Protein AF-A0A8T3P2F6-F1 (afdb_monomer)

Foldseek 3Di:
DDQPDWDWDQDPQKTFIWGDDPVDIGTPDIGRNPDDPVPDDDDPVNPD

Structure (mmCIF, N/CA/C/O backbone):
data_AF-A0A8T3P2F6-F1
#
_entry.id   AF-A0A8T3P2F6-F1
#
loop_
_atom_site.group_PDB
_atom_site.id
_atom_site.type_symbol
_atom_site.label_atom_id
_atom_site.label_alt_id
_atom_site.label_comp_id
_atom_site.label_asym_id
_atom_site.label_entity_id
_atom_site.label_seq_id
_atom_site.pdbx_PDB_ins_code
_atom_site.Cartn_x
_atom_site.Cartn_y
_atom_site.Cartn_z
_atom_site.occupancy
_atom_site.B_iso_or_equiv
_atom_site.auth_seq_id
_atom_site.auth_comp_id
_atom_site.auth_asym_id
_atom_site.auth_atom_id
_atom_site.pdbx_PDB_model_num
ATOM 1 N N . ALA A 1 1 ? -15.232 10.126 -2.208 1.00 61.16 1 ALA A N 1
ATOM 2 C CA . ALA A 1 1 ? -14.725 8.741 -2.304 1.00 61.16 1 ALA A CA 1
ATOM 3 C C . ALA A 1 1 ? -15.807 7.778 -1.837 1.00 61.16 1 ALA A C 1
ATOM 5 O O . ALA A 1 1 ? -16.218 7.839 -0.676 1.00 61.16 1 ALA A O 1
ATOM 6 N N . ARG A 1 2 ? -16.301 6.938 -2.745 1.00 66.06 2 ARG A N 1
ATOM 7 C CA . ARG A 1 2 ? -17.336 5.931 -2.485 1.00 66.06 2 ARG A CA 1
ATOM 8 C C . ARG A 1 2 ? -16.792 4.868 -1.526 1.00 66.06 2 ARG A C 1
ATOM 10 O O . ARG A 1 2 ? -15.591 4.598 -1.465 1.00 66.06 2 ARG A O 1
ATOM 17 N N . ARG A 1 3 ? -17.672 4.254 -0.735 1.00 66.94 3 ARG A N 1
ATOM 18 C CA . ARG A 1 3 ? -17.295 3.150 0.159 1.00 66.94 3 ARG A CA 1
ATOM 19 C C . ARG A 1 3 ? -1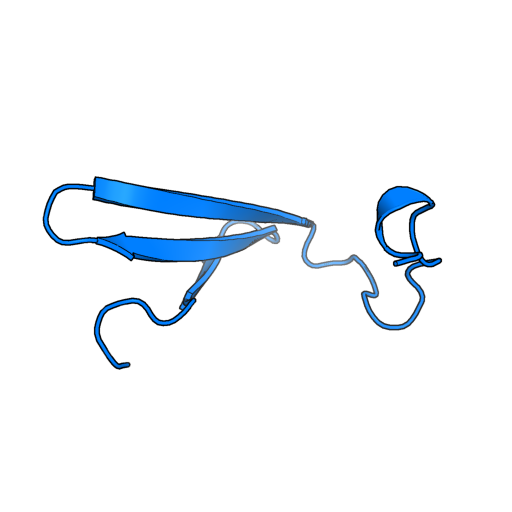6.783 1.976 -0.694 1.00 66.94 3 ARG A C 1
ATOM 21 O O . ARG A 1 3 ? -17.442 1.595 -1.655 1.00 66.94 3 ARG A O 1
ATOM 28 N N . GLY A 1 4 ? -15.612 1.432 -0.360 1.00 74.50 4 GLY A N 1
ATOM 29 C CA . GLY A 1 4 ? -14.969 0.351 -1.120 1.00 74.50 4 GLY A CA 1
ATOM 30 C C . GLY A 1 4 ? -14.009 0.785 -2.238 1.00 74.50 4 GLY A C 1
ATOM 31 O O . GLY A 1 4 ? -13.288 -0.075 -2.744 1.00 74.50 4 GLY A O 1
ATOM 32 N N . GLU A 1 5 ? -13.936 2.076 -2.579 1.00 90.88 5 GLU A N 1
ATOM 33 C CA . GLU A 1 5 ? -12.915 2.593 -3.502 1.00 90.88 5 GLU A CA 1
ATOM 34 C C . GLU A 1 5 ? -11.520 2.566 -2.868 1.00 90.88 5 GLU A C 1
ATOM 36 O O . GLU A 1 5 ? -11.359 2.771 -1.657 1.00 90.88 5 GLU A O 1
ATOM 41 N N . ALA A 1 6 ? -10.512 2.311 -3.707 1.00 93.50 6 ALA A N 1
ATOM 42 C CA . ALA A 1 6 ? -9.117 2.438 -3.319 1.00 93.50 6 ALA A CA 1
ATOM 43 C C . ALA A 1 6 ? -8.777 3.912 -3.045 1.00 93.50 6 ALA A C 1
ATOM 45 O O . ALA A 1 6 ? -9.259 4.822 -3.717 1.00 93.50 6 ALA A O 1
ATOM 46 N N . ARG A 1 7 ? -7.952 4.128 -2.029 1.00 95.00 7 ARG A N 1
ATOM 47 C CA . ARG A 1 7 ? -7.466 5.416 -1.545 1.00 95.00 7 ARG A CA 1
ATOM 48 C C . ARG A 1 7 ? -5.955 5.364 -1.467 1.00 95.00 7 ARG A C 1
ATOM 50 O O . ARG A 1 7 ? -5.376 4.296 -1.278 1.00 95.00 7 ARG A O 1
ATOM 57 N N . GLU A 1 8 ? -5.343 6.530 -1.559 1.00 95.12 8 GLU A N 1
ATOM 58 C CA . GLU A 1 8 ? -3.906 6.697 -1.434 1.00 95.12 8 GLU A CA 1
ATOM 59 C C . GLU A 1 8 ? -3.575 7.537 -0.198 1.00 95.12 8 GLU A C 1
ATOM 61 O O . GLU A 1 8 ? -4.225 8.548 0.068 1.00 95.12 8 GLU A O 1
ATOM 66 N N . LEU A 1 9 ? -2.565 7.103 0.555 1.00 95.62 9 LEU A N 1
ATOM 67 C CA . LEU A 1 9 ? -1.917 7.873 1.610 1.00 95.62 9 LEU A CA 1
ATOM 68 C C . LEU A 1 9 ? -0.436 8.031 1.259 1.00 95.62 9 LEU A C 1
ATOM 70 O O . LEU A 1 9 ? 0.267 7.034 1.094 1.00 95.62 9 LEU A O 1
ATOM 74 N N . VAL A 1 10 ? 0.036 9.274 1.177 1.00 95.25 10 VAL A N 1
ATOM 75 C CA . VAL A 1 10 ? 1.460 9.583 1.007 1.00 95.25 10 VAL A CA 1
ATOM 76 C C . VAL A 1 10 ? 2.075 9.815 2.384 1.00 95.25 10 VAL A C 1
ATOM 78 O O . VAL A 1 10 ? 1.649 10.712 3.107 1.00 95.25 10 VAL A O 1
ATOM 81 N N . PHE A 1 11 ? 3.059 9.001 2.762 1.00 96.44 11 PHE A N 1
ATOM 82 C CA . PHE A 1 11 ? 3.703 9.071 4.075 1.00 96.44 11 PHE A CA 1
ATOM 83 C C . PHE A 1 11 ? 5.183 8.700 3.981 1.00 96.44 11 PHE A C 1
ATOM 85 O O . PHE A 1 11 ? 5.520 7.651 3.441 1.00 96.44 11 PHE A O 1
ATOM 92 N N . GLN A 1 12 ? 6.066 9.567 4.490 1.00 96.00 12 GLN A N 1
ATOM 93 C CA . GLN A 1 12 ? 7.529 9.380 4.489 1.00 96.00 12 GLN A CA 1
ATOM 94 C C . GLN A 1 12 ? 8.114 8.936 3.134 1.00 96.00 12 GLN A C 1
ATOM 96 O O . GLN A 1 12 ? 8.972 8.062 3.061 1.00 96.00 12 GLN A O 1
ATOM 101 N N . GLY A 1 13 ? 7.624 9.512 2.033 1.00 92.81 13 GLY A N 1
ATOM 102 C CA . GLY A 1 13 ? 8.091 9.155 0.692 1.00 92.81 13 GLY A CA 1
ATOM 103 C C . GLY A 1 13 ? 7.570 7.813 0.172 1.00 92.81 13 GLY A C 1
ATOM 104 O O . GLY A 1 13 ? 8.032 7.366 -0.869 1.00 92.81 13 GLY A O 1
ATOM 105 N N . TYR A 1 14 ? 6.598 7.187 0.837 1.00 96.19 14 TYR A N 1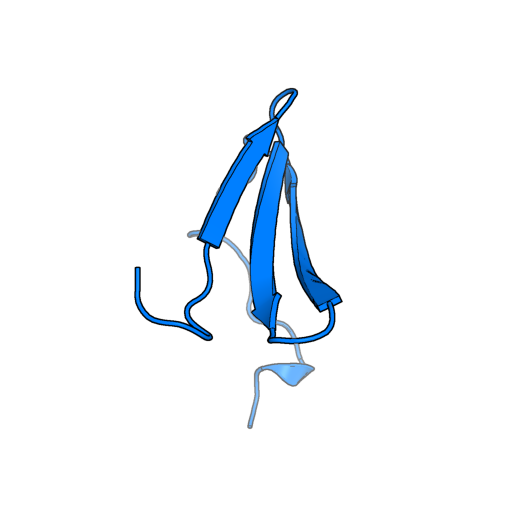
ATOM 106 C CA . TYR A 1 14 ? 5.869 6.015 0.354 1.00 96.19 14 TYR A CA 1
ATOM 107 C C . TYR A 1 14 ? 4.431 6.369 -0.022 1.00 96.19 14 TYR A C 1
ATOM 109 O O . TYR A 1 14 ? 3.838 7.303 0.515 1.00 96.19 14 TYR A O 1
ATOM 117 N N . ARG A 1 15 ? 3.862 5.577 -0.931 1.00 95.06 15 ARG A N 1
ATOM 118 C CA . ARG A 1 15 ? 2.454 5.597 -1.336 1.00 95.06 15 ARG A CA 1
ATOM 119 C C . ARG A 1 15 ? 1.801 4.325 -0.808 1.00 95.06 15 ARG A C 1
ATOM 121 O O . ARG A 1 15 ? 2.155 3.222 -1.226 1.00 95.06 15 ARG A O 1
ATOM 128 N N . ILE A 1 16 ? 0.870 4.468 0.124 1.00 96.50 16 ILE A N 1
ATOM 129 C CA . ILE A 1 16 ? 0.106 3.363 0.703 1.00 96.50 16 ILE A CA 1
ATOM 130 C C . ILE A 1 16 ? -1.264 3.361 0.037 1.00 96.50 16 ILE A C 1
ATOM 132 O O . ILE A 1 16 ? -2.055 4.287 0.221 1.00 96.50 16 ILE A O 1
ATOM 136 N N . ILE A 1 17 ? -1.549 2.317 -0.736 1.00 96.19 17 ILE A N 1
ATOM 137 C CA . ILE A 1 17 ? -2.854 2.129 -1.366 1.00 96.19 17 ILE A CA 1
ATOM 138 C C . ILE A 1 17 ? -3.694 1.247 -0.451 1.00 96.19 17 ILE A C 1
ATOM 140 O O . ILE A 1 17 ? -3.311 0.119 -0.136 1.00 96.19 17 ILE A O 1
ATOM 144 N N . TYR A 1 18 ? -4.845 1.747 -0.021 1.00 96.94 18 TYR A N 1
ATOM 145 C CA . TYR A 1 18 ? -5.719 1.066 0.930 1.00 96.94 18 TYR A CA 1
ATOM 146 C C . TYR A 1 18 ? -7.190 1.259 0.569 1.00 96.94 18 TYR A C 1
ATOM 148 O O . TYR A 1 18 ? -7.543 2.096 -0.254 1.00 96.94 18 TYR A O 1
ATOM 156 N N . ARG A 1 19 ? -8.083 0.496 1.194 1.00 96.31 19 ARG A N 1
ATOM 157 C CA . ARG A 1 19 ? -9.528 0.755 1.142 1.00 96.31 19 ARG A CA 1
ATOM 158 C C . ARG A 1 19 ? -10.167 0.526 2.498 1.00 96.31 19 ARG A C 1
ATOM 160 O O . ARG A 1 19 ? -9.755 -0.357 3.250 1.00 96.31 19 ARG A O 1
ATOM 167 N N . VAL A 1 20 ? -11.208 1.300 2.779 1.00 95.50 20 VAL A N 1
ATOM 168 C CA . VAL A 1 20 ? -11.996 1.177 4.008 1.00 95.50 20 VAL A CA 1
ATOM 169 C C . VAL A 1 20 ? -13.179 0.244 3.754 1.00 95.50 20 VAL A C 1
ATOM 171 O O . VAL A 1 20 ? -13.958 0.448 2.816 1.00 95.50 20 VAL A O 1
ATOM 174 N N . ARG A 1 21 ? -13.300 -0.789 4.587 1.00 93.38 21 ARG A N 1
ATOM 175 C CA . ARG A 1 21 ? -14.458 -1.686 4.701 1.00 93.38 21 ARG A CA 1
ATOM 176 C C . ARG A 1 21 ? -15.219 -1.349 5.997 1.00 93.38 21 ARG A C 1
ATOM 178 O O . ARG A 1 21 ? -14.705 -0.568 6.792 1.00 93.38 21 ARG A O 1
ATOM 185 N N . PRO A 1 22 ? -16.443 -1.864 6.207 1.00 93.06 22 PRO A N 1
ATOM 186 C CA . PRO A 1 22 ? -17.216 -1.549 7.412 1.00 93.06 22 PRO A CA 1
ATOM 187 C C . PRO A 1 22 ? -16.505 -1.891 8.731 1.00 93.06 22 PRO A C 1
ATOM 189 O O . PRO A 1 22 ? -16.652 -1.159 9.698 1.00 93.06 22 PRO A O 1
ATOM 192 N N . ASP A 1 23 ? -15.720 -2.966 8.747 1.00 95.94 23 ASP A N 1
ATOM 193 C CA . ASP A 1 23 ? -15.093 -3.571 9.929 1.00 95.94 23 ASP A CA 1
ATOM 194 C C . ASP A 1 23 ? -13.566 -3.406 9.977 1.00 95.94 23 ASP A C 1
ATOM 196 O O . ASP A 1 23 ? -12.939 -3.691 10.993 1.00 95.94 23 ASP A O 1
ATOM 200 N N . ARG A 1 24 ? -12.943 -2.994 8.867 1.00 94.81 24 ARG A N 1
ATOM 201 C CA . ARG A 1 24 ? -11.483 -2.992 8.736 1.00 94.81 24 ARG A CA 1
ATOM 202 C C . ARG A 1 24 ? -10.960 -2.023 7.692 1.00 94.81 24 AR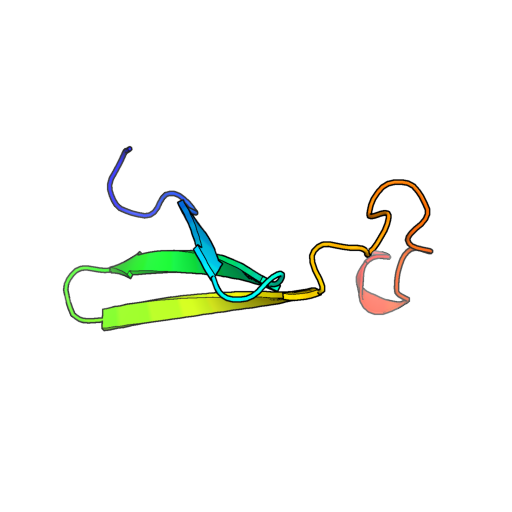G A C 1
ATOM 204 O O . ARG A 1 24 ? -11.644 -1.652 6.735 1.00 94.81 24 ARG A O 1
ATOM 211 N N . VAL A 1 25 ? -9.676 -1.715 7.817 1.00 95.69 25 VAL A N 1
ATOM 212 C CA . VAL A 1 25 ? -8.880 -1.109 6.750 1.00 95.69 25 VAL A CA 1
ATOM 213 C C . VAL A 1 25 ? -8.068 -2.208 6.078 1.00 95.69 25 VAL A C 1
ATOM 215 O O . VAL A 1 25 ? -7.355 -2.954 6.739 1.00 95.69 25 VAL A O 1
ATOM 218 N N . GLN A 1 26 ? -8.180 -2.320 4.756 1.00 96.88 26 GLN A N 1
ATOM 219 C CA . GLN A 1 26 ? -7.380 -3.260 3.978 1.00 96.88 26 GLN A CA 1
ATOM 220 C C . GLN A 1 26 ? -6.288 -2.500 3.231 1.00 96.88 26 GLN A C 1
ATOM 222 O O . GLN A 1 26 ? -6.595 -1.717 2.329 1.00 96.88 26 GLN A O 1
ATOM 227 N N . VAL A 1 27 ? -5.029 -2.761 3.581 1.00 96.88 27 VAL A N 1
ATOM 228 C CA . VAL A 1 27 ? -3.868 -2.299 2.811 1.00 96.88 27 VAL A CA 1
ATOM 229 C C . VAL A 1 27 ? -3.723 -3.202 1.590 1.00 96.88 27 VAL A C 1
ATOM 231 O O 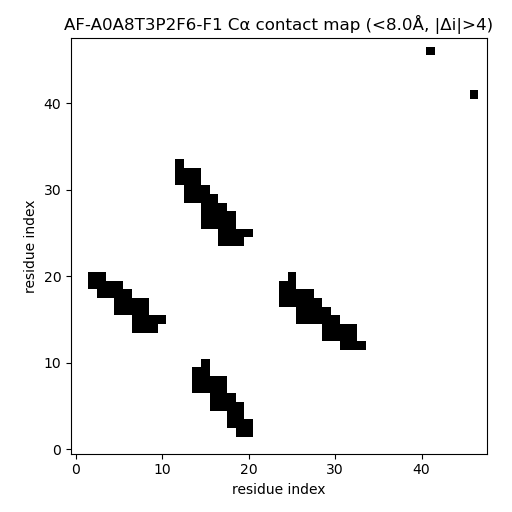. VAL A 1 27 ? -3.668 -4.422 1.715 1.00 96.88 27 VAL A O 1
ATOM 234 N N . LEU A 1 28 ? -3.730 -2.599 0.405 1.00 95.50 28 LEU A N 1
ATOM 235 C CA . LEU A 1 28 ? -3.639 -3.300 -0.875 1.00 95.50 28 LEU A CA 1
ATOM 236 C C . LEU A 1 28 ? -2.197 -3.338 -1.375 1.00 95.50 28 LEU A C 1
ATOM 238 O O . LEU A 1 28 ? -1.777 -4.339 -1.948 1.00 95.50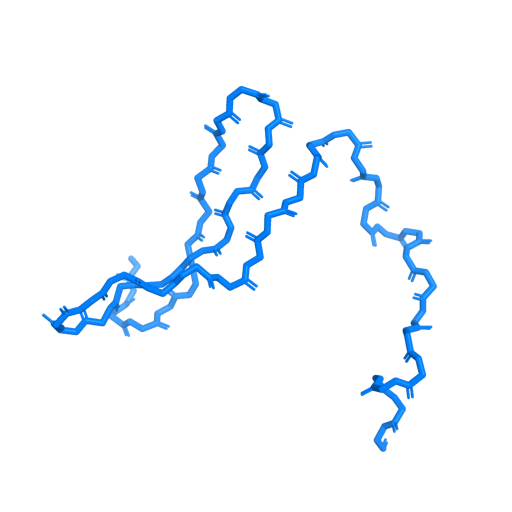 28 LEU A O 1
ATOM 242 N N . ASN A 1 29 ? -1.455 -2.242 -1.192 1.00 93.94 29 ASN A N 1
ATOM 243 C CA . ASN A 1 29 ? -0.072 -2.135 -1.642 1.00 93.94 29 ASN A CA 1
ATOM 244 C C . ASN A 1 29 ? 0.687 -1.031 -0.888 1.00 93.94 29 ASN A C 1
ATOM 246 O O . ASN A 1 29 ? 0.086 -0.048 -0.450 1.00 93.94 29 ASN A O 1
ATOM 250 N N . VAL A 1 30 ? 2.010 -1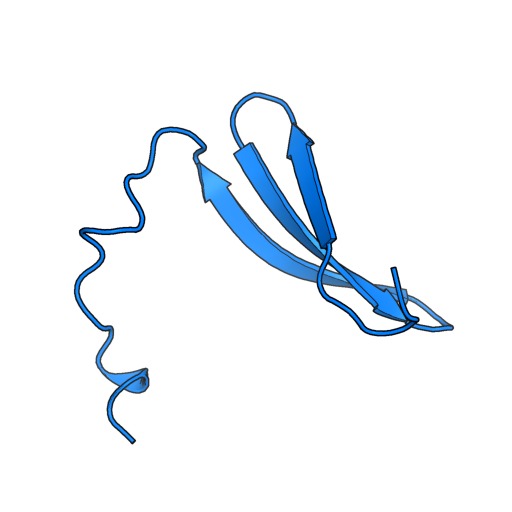.170 -0.797 1.00 95.38 30 VAL A N 1
ATOM 251 C CA . VAL A 1 30 ? 2.935 -0.146 -0.296 1.00 95.38 30 VAL A CA 1
ATOM 252 C C . VAL A 1 30 ? 4.035 0.039 -1.333 1.00 95.38 30 VAL A C 1
ATOM 254 O O . VAL A 1 30 ? 4.761 -0.898 -1.666 1.00 95.38 30 VAL A O 1
ATOM 257 N N . LEU A 1 31 ? 4.155 1.253 -1.863 1.00 92.62 31 LEU A N 1
ATOM 258 C CA . LEU A 1 31 ? 5.106 1.579 -2.919 1.00 92.62 31 LEU A CA 1
ATOM 259 C C . LEU A 1 31 ? 6.073 2.655 -2.436 1.00 92.62 31 LEU A C 1
ATOM 261 O O . LEU A 1 31 ? 5.651 3.642 -1.845 1.00 92.62 31 LEU A O 1
ATOM 265 N N . HIS A 1 32 ? 7.363 2.499 -2.731 1.00 93.56 32 HIS A N 1
ATOM 26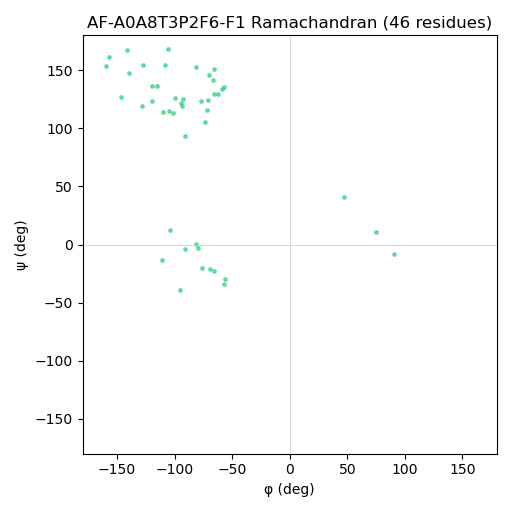6 C CA . HIS A 1 32 ? 8.311 3.602 -2.587 1.00 93.56 32 HIS A CA 1
ATOM 267 C C . HIS A 1 32 ? 7.948 4.700 -3.598 1.00 93.56 32 HIS A C 1
ATOM 269 O O . HIS A 1 32 ? 7.771 4.409 -4.780 1.00 93.56 32 HIS A O 1
ATOM 275 N N . GLY A 1 33 ? 7.822 5.947 -3.154 1.00 86.31 33 GLY A N 1
ATOM 276 C CA . GLY A 1 33 ? 7.308 7.069 -3.947 1.00 86.31 33 GLY A CA 1
ATOM 277 C C . GLY A 1 33 ? 8.195 7.459 -5.127 1.00 86.31 33 GLY A C 1
ATOM 278 O O . GLY A 1 33 ? 7.693 7.996 -6.106 1.00 86.31 33 GLY A O 1
ATOM 279 N N . SER A 1 34 ? 9.487 7.119 -5.079 1.00 87.75 34 SER A N 1
ATOM 280 C CA . SER A 1 34 ? 10.411 7.296 -6.209 1.00 87.75 34 SER A CA 1
ATOM 281 C C . SER A 1 34 ? 10.317 6.206 -7.284 1.00 87.75 34 SER A C 1
ATOM 283 O O . SER A 1 34 ? 11.023 6.285 -8.289 1.00 87.75 34 SER A O 1
ATOM 285 N N . ARG A 1 35 ? 9.486 5.166 -7.105 1.00 84.00 35 ARG A N 1
ATOM 286 C CA . ARG A 1 35 ? 9.297 4.158 -8.156 1.00 84.00 35 ARG A CA 1
ATOM 287 C C . ARG A 1 35 ? 8.517 4.750 -9.322 1.00 84.00 35 ARG A C 1
ATOM 289 O O . ARG A 1 35 ? 7.367 5.153 -9.170 1.00 84.00 35 ARG A O 1
ATOM 296 N N . ASP A 1 36 ? 9.113 4.669 -10.503 1.00 81.81 36 ASP A N 1
ATOM 297 C CA . ASP A 1 36 ? 8.409 4.869 -11.762 1.00 81.81 36 ASP A CA 1
ATOM 298 C C . ASP A 1 36 ? 7.525 3.647 -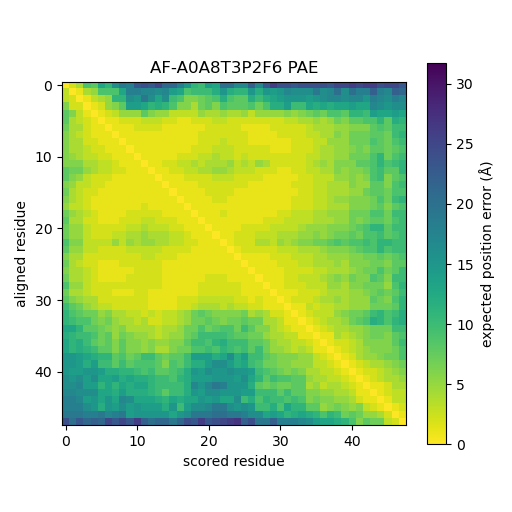12.067 1.00 81.81 36 ASP A C 1
ATOM 300 O O . ASP A 1 36 ? 8.007 2.569 -12.428 1.00 81.81 36 ASP A O 1
ATOM 304 N N . LEU A 1 37 ? 6.214 3.816 -11.893 1.00 79.00 37 LEU A N 1
ATOM 305 C CA . LEU A 1 37 ? 5.225 2.765 -12.137 1.00 79.00 37 LEU A CA 1
ATOM 306 C C . LEU A 1 37 ? 4.961 2.541 -13.631 1.00 79.00 37 LEU A C 1
ATOM 308 O O . LEU A 1 37 ? 4.512 1.458 -14.003 1.00 79.00 37 LEU A O 1
ATOM 312 N N . SER A 1 38 ? 5.275 3.516 -14.492 1.00 80.31 38 SER A N 1
ATOM 313 C CA . SER A 1 38 ? 5.069 3.402 -15.944 1.00 80.31 38 SER A CA 1
ATOM 314 C C . SER A 1 38 ? 6.015 2.391 -16.598 1.00 80.31 38 SER A C 1
ATOM 316 O O . SER A 1 38 ? 5.725 1.858 -17.665 1.00 80.31 38 SER A O 1
ATOM 318 N N . ARG A 1 39 ? 7.133 2.083 -15.929 1.00 80.06 39 ARG A N 1
ATOM 319 C CA . ARG A 1 39 ? 8.177 1.162 -16.405 1.00 80.06 39 ARG A CA 1
ATOM 320 C C . ARG A 1 39 ? 8.148 -0.203 -15.721 1.00 80.06 39 ARG A C 1
ATOM 322 O O . ARG A 1 39 ? 9.102 -0.977 -15.834 1.00 80.06 39 ARG A O 1
ATOM 329 N N . MET A 1 40 ? 7.080 -0.527 -14.990 1.00 81.12 40 MET A N 1
ATOM 330 C CA . MET A 1 40 ? 6.969 -1.831 -14.340 1.00 81.12 40 MET A CA 1
ATOM 331 C C . MET A 1 40 ? 6.723 -2.929 -15.374 1.00 81.12 40 MET A C 1
ATOM 333 O O . MET A 1 40 ? 5.675 -2.977 -16.013 1.00 81.12 40 MET A O 1
ATOM 337 N N . LYS A 1 41 ? 7.681 -3.857 -15.495 1.00 83.06 41 LYS A N 1
ATOM 338 C CA . LYS A 1 41 ? 7.480 -5.070 -16.293 1.00 83.06 41 LYS A CA 1
ATOM 339 C C . LYS A 1 41 ? 6.272 -5.845 -15.748 1.00 83.06 41 LYS A C 1
ATOM 341 O O . LYS A 1 41 ? 6.197 -6.035 -14.524 1.00 83.06 41 LYS A O 1
ATOM 346 N N . PRO A 1 42 ? 5.358 -6.311 -16.617 1.00 80.00 42 PRO A N 1
ATOM 347 C CA . PRO A 1 42 ? 4.250 -7.147 -16.190 1.00 80.00 42 PRO A CA 1
ATOM 348 C C . PRO A 1 42 ? 4.792 -8.384 -15.477 1.00 80.00 42 PRO A C 1
ATOM 350 O O . PRO A 1 42 ? 5.795 -8.978 -15.879 1.00 80.00 42 PRO A O 1
ATOM 353 N N . LYS A 1 43 ? 4.165 -8.724 -14.354 1.00 81.94 43 LYS A N 1
ATOM 354 C CA . LYS A 1 43 ? 4.535 -9.907 -13.586 1.00 81.94 43 LYS A CA 1
ATOM 355 C C . LYS A 1 43 ? 3.892 -11.148 -14.213 1.00 81.94 43 LYS A C 1
ATOM 357 O O . LYS A 1 43 ? 2.823 -11.012 -14.800 1.00 81.94 43 LYS A O 1
ATOM 362 N N . PRO A 1 44 ? 4.484 -12.348 -14.066 1.00 81.81 44 PRO A N 1
ATOM 363 C CA . PRO A 1 44 ? 3.955 -13.568 -14.685 1.00 81.81 44 PRO A CA 1
ATOM 364 C C . PRO A 1 44 ? 2.498 -13.885 -14.315 1.00 81.81 44 PRO A C 1
ATOM 366 O O . PRO A 1 44 ? 1.763 -14.421 -15.127 1.00 81.81 44 PRO A O 1
ATOM 369 N N . TRP A 1 45 ? 2.052 -13.488 -13.121 1.00 82.94 45 TRP A N 1
ATOM 370 C CA . TRP A 1 45 ? 0.669 -13.650 -12.653 1.00 82.94 45 TRP A CA 1
ATOM 371 C C . TRP A 1 45 ? -0.311 -12.576 -13.160 1.00 82.94 45 TRP A C 1
ATOM 373 O O . TRP A 1 45 ? -1.482 -12.602 -12.796 1.00 82.94 45 TRP A O 1
ATOM 383 N N . ASN A 1 46 ? 0.154 -11.619 -13.968 1.00 77.25 46 ASN A N 1
ATOM 384 C CA . ASN A 1 46 ? -0.706 -10.669 -14.682 1.00 77.25 46 ASN A CA 1
ATOM 385 C C . ASN A 1 46 ? -1.102 -11.185 -16.076 1.00 77.25 46 ASN A C 1
ATOM 387 O O . ASN A 1 46 ? -1.831 -10.496 -16.783 1.00 77.25 46 ASN A O 1
ATOM 391 N N . ILE A 1 47 ? -0.579 -12.343 -16.488 1.00 75.94 47 ILE A N 1
ATOM 392 C CA . ILE A 1 47 ? -0.905 -12.991 -17.755 1.00 75.94 47 ILE A CA 1
ATOM 393 C C . ILE A 1 47 ? -2.079 -13.928 -17.456 1.00 75.94 47 ILE A C 1
ATOM 395 O O . ILE A 1 47 ? -1.882 -15.026 -16.937 1.00 75.94 47 ILE A O 1
ATOM 399 N N . GLY A 1 48 ? -3.290 -13.418 -17.664 1.00 59.03 48 GLY A N 1
ATOM 400 C CA . GLY A 1 48 ? -4.539 -14.178 -17.652 1.00 59.03 48 GLY A CA 1
ATOM 401 C C . GLY A 1 48 ? -5.061 -14.322 -19.067 1.00 59.03 48 GLY A C 1
ATOM 402 O O . GLY A 1 48 ? -4.935 -13.327 -19.818 1.00 59.03 48 GLY A O 1
#

pLDDT: mean 87.75, std 10.07, range [59.03, 96.94]

Sequence (48 aa):
ARRGEARELVFQGYRIIYRVRPDRVQVLNVLHGSRDLSRMKPKPWNIG

Nearest PDB structures (foldseek):
  5cze-assembly1_J  TM=7.299E-01  e=2.797E-01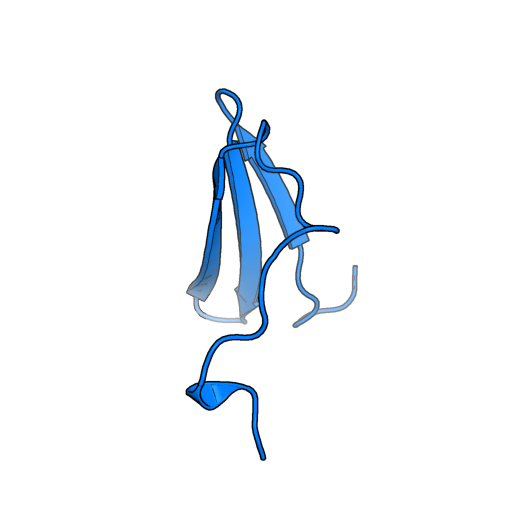  Escherichia coli O157:H7 str. SS52
  6zqb-assembly1_UM  TM=7.433E-01  e=3.703E+00  Saccharomyces cerevisiae S288C
  1e2t-assembly1_A  TM=6.788E-01  e=5.755E+00  Salmonella enterica subsp. enterica serovar Typhimurium

Solvent-accessible surface area (backbone atoms only — not comparable to full-atom values): 3197 Å² total; per-residue (Å²): 134,65,89,66,46,80,44,79,45,80,54,98,64,24,40,36,34,28,30,53,54,100,90,47,75,46,78,76,47,79,39,62,57,86,60,68,72,91,74,60,75,84,53,80,88,72,71,125

Mean predicted aligned error: 6.15 Å

Radius of gyration: 13.09 Å; Cα contacts (8 Å, |Δi|>4): 58; chains: 1; bounding box: 28×24×28 Å

Secondary structure (DSSP, 8-state):
--TT--EEEEETTEEEEEEE-SS-EEEEEEEETT--GGG-PPPGGG--